Protein AF-R5CIM0-F1 (afdb_monomer_lite)

Secondary structure (DSSP, 8-state):
---HHHHHHHHHHHHHHHHHHHHHHHHHHHHHHHHHHHHHHHHHHHHHHHHHHHHHHHHHHHHTSTT-----HHHHHHHHHHHHHHHHHHHHHH-

Radius of gyration: 28.19 Å; chains: 1; bounding box: 69×16×76 Å

pLDDT: mean 90.29, std 8.87, range [58.56, 97.94]

Foldseek 3Di:
DPPPVVVVVVVVVVVVVVVVVVVVVVVVVVVVLLVVLLVLLVVLLVQLVVLVVVLVVLVVVCVPDPDPDDSPVVSNVVSVCSNVVSNVSSVVSND

Sequence (95 aa):
MLPLHKVTIYKDKSLMGNFSSRQNKVDNARERDNQRRDRLAGYFYDLSKLSFAGLVIGVITQLFTDGGGEANLSVIITGLVLTVLSAMLANKILE

Structure (mmCIF, N/CA/C/O backbone):
data_AF-R5CIM0-F1
#
_entry.id   AF-R5CIM0-F1
#
loop_
_atom_site.group_PDB
_atom_site.id
_atom_site.type_symbol
_atom_site.label_atom_id
_atom_site.label_alt_id
_atom_site.label_comp_id
_atom_site.label_asym_id
_atom_site.label_entity_id
_atom_site.label_seq_id
_atom_site.pdbx_PDB_ins_code
_atom_site.Cartn_x
_atom_site.Cartn_y
_atom_site.Cartn_z
_atom_site.occupancy
_atom_site.B_iso_or_equiv
_atom_site.auth_seq_id
_atom_site.auth_comp_id
_atom_site.auth_asym_id
_atom_site.auth_atom_id
_atom_site.pdbx_PDB_model_num
ATOM 1 N N . MET A 1 1 ? -37.794 5.544 53.693 1.00 73.12 1 MET A N 1
ATOM 2 C CA . MET A 1 1 ? -37.830 4.506 52.637 1.00 73.12 1 MET A CA 1
ATOM 3 C C . MET A 1 1 ? -37.957 5.193 51.284 1.00 73.12 1 MET A C 1
ATOM 5 O O . MET A 1 1 ? -38.887 5.972 51.120 1.00 73.12 1 MET A O 1
ATOM 9 N N . LEU A 1 2 ? -37.022 4.984 50.346 1.00 71.12 2 LEU A N 1
ATOM 10 C CA . LEU A 1 2 ? -37.208 5.467 48.969 1.00 71.12 2 LEU A CA 1
ATOM 11 C C . LEU A 1 2 ? -38.311 4.643 48.275 1.00 71.12 2 LEU A C 1
ATOM 13 O O . LEU A 1 2 ? -38.354 3.429 48.469 1.00 71.12 2 LEU A O 1
ATOM 17 N N . PRO A 1 3 ? -39.178 5.263 47.455 1.00 83.94 3 PRO A N 1
ATOM 18 C CA . PRO A 1 3 ? -40.218 4.543 46.726 1.00 83.94 3 PRO A CA 1
ATOM 19 C C . PRO A 1 3 ? -39.597 3.569 45.712 1.00 83.94 3 PRO A C 1
ATOM 21 O O . PRO A 1 3 ? -38.698 3.952 44.959 1.00 83.94 3 PRO A O 1
ATOM 24 N N . LEU A 1 4 ? -40.099 2.328 45.670 1.00 80.81 4 LEU A N 1
ATOM 25 C CA . LEU A 1 4 ? -39.581 1.216 44.847 1.00 80.81 4 LEU A CA 1
ATOM 26 C C . LEU A 1 4 ? -39.368 1.594 43.371 1.00 80.81 4 LEU A C 1
ATOM 28 O O . LEU A 1 4 ? -38.344 1.255 42.787 1.00 80.81 4 LEU A O 1
ATOM 32 N N . HIS A 1 5 ? -40.277 2.386 42.799 1.00 83.88 5 HIS A N 1
ATOM 33 C CA . HIS A 1 5 ? -40.176 2.898 41.430 1.00 83.88 5 HIS A CA 1
ATOM 34 C C . HIS A 1 5 ? -38.879 3.684 41.161 1.00 83.88 5 HIS A C 1
ATOM 36 O O . HIS A 1 5 ? -38.255 3.517 40.114 1.00 83.88 5 HIS A O 1
ATOM 42 N N . LYS A 1 6 ? -38.419 4.511 42.113 1.00 85.69 6 LYS A N 1
ATOM 43 C CA . LYS A 1 6 ? -37.164 5.259 41.945 1.00 85.69 6 LYS A CA 1
ATOM 44 C C . LYS A 1 6 ? -35.963 4.317 41.909 1.00 85.69 6 LYS A C 1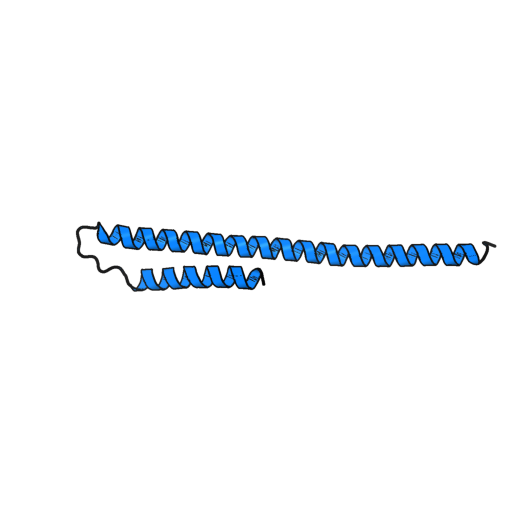
ATOM 46 O O . LYS A 1 6 ? -35.074 4.518 41.090 1.00 85.69 6 LYS A O 1
ATOM 51 N N . VAL A 1 7 ? -35.947 3.284 42.754 1.00 86.56 7 VAL A N 1
ATOM 52 C CA . VAL A 1 7 ? -34.846 2.305 42.819 1.00 86.56 7 VAL A CA 1
ATOM 53 C C . VAL A 1 7 ? -34.690 1.571 41.487 1.00 86.56 7 VAL A C 1
ATOM 55 O O . VAL A 1 7 ? -33.569 1.439 40.994 1.00 86.56 7 VAL A O 1
ATOM 58 N N . THR A 1 8 ? -35.801 1.170 40.865 1.00 90.06 8 THR A N 1
ATOM 59 C CA . THR A 1 8 ? -35.795 0.535 39.541 1.00 90.06 8 THR A CA 1
ATOM 60 C C . THR A 1 8 ? -35.211 1.460 38.475 1.00 90.06 8 THR A C 1
ATOM 62 O O . THR A 1 8 ? -34.320 1.047 37.739 1.00 90.06 8 THR A O 1
ATOM 65 N N . ILE A 1 9 ? -35.621 2.733 38.450 1.00 88.75 9 ILE A N 1
ATOM 66 C CA . ILE A 1 9 ? -35.106 3.717 37.484 1.00 88.75 9 ILE A CA 1
ATOM 67 C C . ILE A 1 9 ? -33.604 3.974 37.666 1.00 88.75 9 ILE A C 1
ATOM 69 O O . ILE A 1 9 ? -32.875 4.075 36.681 1.00 88.75 9 ILE A O 1
ATOM 73 N N . TYR A 1 10 ? -33.110 4.086 38.902 1.00 90.44 10 TYR A N 1
ATOM 74 C CA . TYR A 1 10 ? -31.673 4.283 39.135 1.00 90.44 10 TYR A CA 1
ATOM 75 C C . TYR A 1 10 ? -30.846 3.079 38.684 1.00 90.44 10 TYR A C 1
ATOM 77 O O . TYR A 1 10 ? -29.760 3.253 38.128 1.00 90.44 10 TYR A O 1
ATOM 85 N N . LYS A 1 11 ? -31.361 1.866 38.902 1.00 90.12 11 LYS A N 1
ATOM 86 C CA . LYS A 1 11 ? -30.699 0.631 38.482 1.00 90.12 11 LYS A CA 1
ATOM 87 C C . LYS A 1 11 ? -30.674 0.491 36.960 1.00 90.12 11 LYS A C 1
ATOM 89 O O . LYS A 1 11 ? -29.644 0.122 36.410 1.00 90.12 11 LYS A O 1
ATOM 94 N N . ASP A 1 12 ? -31.768 0.837 36.292 1.00 90.69 12 ASP A N 1
ATOM 95 C CA . ASP A 1 12 ? -31.861 0.830 34.831 1.00 90.69 12 ASP A CA 1
ATOM 96 C C . ASP A 1 12 ? -30.881 1.830 34.193 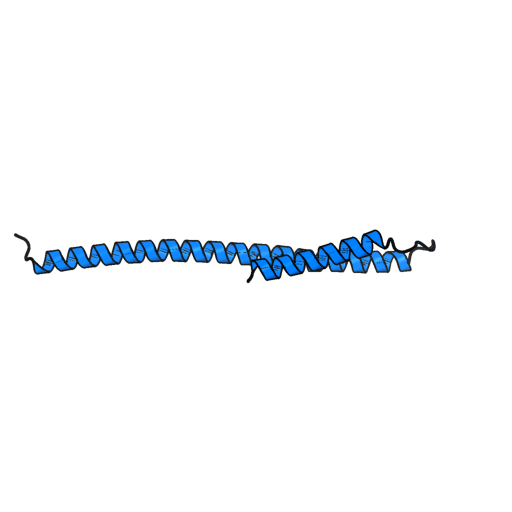1.00 90.69 12 ASP A C 1
ATOM 98 O O . ASP A 1 12 ? -30.045 1.454 33.371 1.00 90.69 12 ASP A O 1
ATOM 102 N N . LYS A 1 13 ? -30.847 3.077 34.688 1.00 91.44 13 LYS A N 1
ATOM 103 C CA . LYS A 1 13 ? -29.882 4.089 34.224 1.00 91.44 13 LYS A CA 1
ATOM 104 C C . LYS A 1 13 ? -28.424 3.670 34.430 1.00 91.44 13 LYS A C 1
ATOM 106 O O . LYS A 1 13 ? -27.590 3.939 33.565 1.00 91.44 13 LYS A O 1
ATOM 111 N N . SER A 1 14 ? -28.090 3.027 35.554 1.00 91.06 14 SER A N 1
ATOM 112 C CA . SER A 1 14 ? -26.714 2.571 35.802 1.00 91.06 14 SER A CA 1
ATOM 113 C C . SER A 1 14 ? -26.320 1.396 34.901 1.00 91.06 14 SER A C 1
ATOM 115 O O . SER A 1 14 ? -25.190 1.348 34.412 1.00 91.06 14 SER A O 1
ATOM 117 N N . LEU A 1 15 ? -27.256 0.486 34.614 1.00 93.69 15 LEU A N 1
ATOM 118 C CA . LEU A 1 15 ? -27.072 -0.606 33.657 1.00 93.69 15 LEU A CA 1
ATOM 119 C C . LEU A 1 15 ? -26.857 -0.074 32.236 1.00 93.69 15 LEU A C 1
ATOM 121 O O . LEU A 1 15 ? -25.880 -0.462 31.593 1.00 93.69 15 LEU A O 1
ATOM 125 N N . MET A 1 16 ? -27.697 0.861 31.780 1.00 91.62 16 MET A N 1
ATOM 126 C CA . MET A 1 16 ? -27.553 1.509 30.471 1.00 91.62 16 MET A CA 1
ATOM 127 C C . MET A 1 16 ? -26.220 2.257 30.349 1.00 91.62 16 MET A C 1
ATOM 129 O O . MET A 1 16 ? -25.550 2.137 29.326 1.00 91.62 16 MET A O 1
ATOM 133 N N . GLY A 1 17 ? -25.792 2.975 31.395 1.00 91.38 17 GLY A N 1
ATOM 134 C CA . GLY A 1 17 ? -24.502 3.674 31.419 1.00 91.38 17 GLY A CA 1
ATOM 135 C C . GLY A 1 17 ? -23.294 2.733 31.354 1.00 91.38 17 GLY A C 1
ATOM 136 O O . GLY A 1 17 ? -22.314 3.010 30.661 1.00 91.38 17 GLY A O 1
ATOM 137 N N . ASN A 1 18 ? -23.366 1.583 32.027 1.00 92.69 18 ASN A N 1
ATOM 138 C CA . ASN A 1 18 ? -22.321 0.561 31.965 1.00 92.69 18 ASN A CA 1
ATOM 139 C C . ASN A 1 18 ? -22.285 -0.148 30.604 1.00 92.69 18 ASN A C 1
ATOM 141 O O . ASN A 1 18 ? -21.199 -0.435 30.098 1.00 92.69 18 ASN A O 1
ATOM 145 N N . PHE A 1 19 ? -23.447 -0.417 30.003 1.00 92.50 19 PHE A N 1
ATOM 146 C CA . PHE A 1 19 ? -23.553 -1.014 28.672 1.00 92.50 19 PHE A CA 1
ATOM 147 C C . PHE A 1 19 ? -23.016 -0.073 27.586 1.00 92.50 19 PHE A C 1
ATOM 149 O O . PHE A 1 19 ? -22.143 -0.471 26.817 1.00 92.50 19 PHE A O 1
ATOM 156 N N . SER A 1 20 ? -23.441 1.195 27.582 1.00 91.69 20 SER A N 1
ATOM 157 C CA . SER A 1 20 ? -22.964 2.197 26.621 1.00 91.69 20 SER A CA 1
ATOM 158 C C . SER A 1 20 ? -21.460 2.444 26.746 1.00 91.69 20 SER A C 1
ATOM 160 O O . SER A 1 20 ? -20.759 2.519 25.741 1.00 91.69 20 SER A O 1
ATOM 162 N N . SER A 1 21 ? -20.930 2.477 27.971 1.00 91.19 21 SER A N 1
ATOM 163 C CA . SER A 1 21 ? -19.490 2.618 28.214 1.00 91.19 21 SER A CA 1
ATOM 164 C C . SER A 1 21 ? -18.684 1.426 27.694 1.00 91.19 21 SER A C 1
ATOM 166 O O . SER A 1 21 ? -17.558 1.601 27.233 1.00 91.19 21 SER A O 1
ATOM 168 N N . ARG A 1 22 ? -19.228 0.204 27.776 1.00 91.31 22 ARG A N 1
ATOM 169 C CA . ARG A 1 22 ? -18.585 -0.996 27.217 1.00 91.31 22 ARG A CA 1
ATOM 170 C C . ARG A 1 22 ? -18.621 -0.979 25.694 1.00 91.31 22 ARG A C 1
ATOM 172 O O . ARG A 1 22 ? -17.580 -1.210 25.089 1.00 91.31 22 ARG A O 1
ATOM 179 N N . GLN A 1 23 ? -19.768 -0.644 25.105 1.00 91.00 23 GLN A N 1
ATOM 180 C CA . GLN A 1 23 ? -19.925 -0.530 23.657 1.00 91.00 23 GLN A CA 1
ATOM 181 C C . GLN A 1 23 ? -18.948 0.504 23.083 1.00 91.00 23 GLN A C 1
ATOM 183 O O . GLN A 1 23 ? -18.141 0.178 22.223 1.00 91.00 23 GLN A O 1
ATOM 188 N N . ASN A 1 24 ? -18.898 1.694 23.683 1.00 91.12 24 ASN A N 1
ATOM 189 C CA . ASN A 1 24 ? -18.007 2.770 23.254 1.00 91.12 24 ASN A CA 1
ATOM 190 C C . ASN A 1 24 ? -16.518 2.374 23.341 1.00 91.12 24 ASN A C 1
ATOM 192 O O . ASN A 1 24 ? -15.725 2.709 22.468 1.00 91.12 24 ASN A O 1
ATOM 196 N N . LYS A 1 25 ? -16.109 1.599 24.357 1.00 91.44 25 LYS A N 1
ATOM 197 C CA . LYS A 1 25 ? -14.727 1.089 24.442 1.00 91.44 25 LYS A CA 1
ATOM 198 C C . LYS A 1 25 ? -14.387 0.108 23.318 1.00 91.44 25 LYS A C 1
ATOM 200 O O . LYS A 1 25 ? -13.271 0.158 22.807 1.00 91.44 25 LYS A O 1
ATOM 205 N N . VAL A 1 26 ? -15.318 -0.777 22.959 1.00 92.25 26 VAL A N 1
ATOM 206 C CA . VAL A 1 26 ? -15.137 -1.742 21.862 1.00 92.25 26 VAL A CA 1
ATOM 207 C C . VAL A 1 26 ? -15.108 -1.019 20.518 1.00 92.25 26 VAL A C 1
ATOM 209 O O . VAL A 1 26 ? -14.209 -1.268 19.717 1.00 92.25 26 VAL A O 1
ATOM 212 N N . ASP A 1 27 ? -16.020 -0.073 20.307 1.00 93.38 27 ASP A N 1
ATOM 213 C CA . ASP A 1 27 ? -16.102 0.708 19.0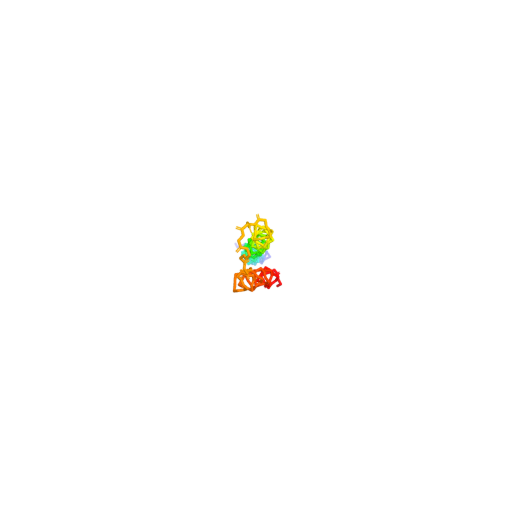72 1.00 93.38 27 ASP A CA 1
ATOM 214 C C . ASP A 1 27 ? -14.836 1.552 18.868 1.00 93.38 27 ASP A C 1
ATOM 216 O O . ASP A 1 27 ? -14.213 1.491 17.812 1.00 93.38 27 ASP A O 1
ATOM 220 N N . ASN A 1 28 ? -14.362 2.237 19.912 1.00 92.94 28 ASN A N 1
ATOM 221 C CA . ASN A 1 28 ? -13.136 3.038 19.854 1.00 92.94 28 ASN A CA 1
ATOM 222 C C . ASN A 1 28 ? -11.884 2.164 19.628 1.00 92.94 28 ASN A C 1
ATOM 224 O O . ASN A 1 28 ? -10.955 2.559 18.925 1.00 92.94 28 ASN A O 1
ATOM 228 N N . ALA A 1 29 ? -11.846 0.945 20.180 1.00 92.56 29 ALA A N 1
ATOM 229 C CA . ALA A 1 29 ? -10.775 -0.008 19.884 1.00 92.56 29 ALA A CA 1
ATOM 230 C C . ALA A 1 29 ? -10.803 -0.462 18.414 1.00 92.56 29 ALA A C 1
ATOM 232 O O . ALA A 1 29 ? -9.751 -0.511 17.776 1.00 92.56 29 ALA A O 1
ATOM 233 N N . ARG A 1 30 ? -11.994 -0.728 17.867 1.00 94.00 30 ARG A N 1
ATOM 234 C CA . ARG A 1 30 ? -12.192 -1.102 16.461 1.00 94.00 30 ARG A CA 1
ATOM 235 C C . ARG A 1 30 ? -11.812 0.030 15.507 1.00 94.00 30 ARG A C 1
ATOM 237 O O . ARG A 1 30 ? -11.120 -0.215 14.527 1.00 94.00 30 ARG A O 1
ATOM 244 N N . GLU A 1 31 ? -12.191 1.268 15.808 1.00 94.50 31 GLU A N 1
ATOM 245 C CA . GLU A 1 31 ? -11.798 2.441 15.018 1.00 94.50 31 GLU A CA 1
ATOM 246 C C . GLU A 1 31 ? -10.281 2.634 14.989 1.00 94.50 31 GLU A C 1
ATOM 248 O O . GLU A 1 31 ? -9.711 2.928 13.940 1.00 94.50 31 GLU A O 1
ATOM 253 N N . ARG A 1 32 ? -9.605 2.448 16.130 1.00 94.62 32 ARG A N 1
ATOM 254 C CA . ARG A 1 32 ? -8.139 2.520 16.191 1.00 94.62 32 ARG A CA 1
ATOM 255 C C . ARG A 1 32 ? -7.478 1.423 15.371 1.00 94.62 32 ARG A C 1
ATOM 257 O O . ARG A 1 32 ? -6.444 1.686 14.763 1.00 94.62 32 ARG A O 1
ATOM 264 N N . ASP A 1 33 ? -8.032 0.215 15.383 1.00 95.31 33 ASP A N 1
ATOM 265 C CA . ASP A 1 33 ? -7.510 -0.890 14.584 1.00 95.31 33 ASP A CA 1
ATOM 266 C C . ASP A 1 33 ? -7.685 -0.618 13.087 1.00 95.31 33 ASP A C 1
ATOM 268 O O . ASP A 1 33 ? -6.707 -0.649 12.345 1.00 95.31 33 ASP A O 1
ATOM 272 N N . ASN A 1 34 ? -8.877 -0.188 12.667 1.00 94.44 34 ASN A N 1
ATOM 273 C CA . ASN A 1 34 ? -9.141 0.227 11.288 1.00 94.44 34 ASN A CA 1
ATOM 274 C C . ASN A 1 34 ? -8.176 1.335 10.835 1.00 94.44 34 ASN A C 1
ATOM 276 O O . ASN A 1 34 ? -7.519 1.199 9.810 1.00 94.44 34 ASN A O 1
ATOM 280 N N . GLN A 1 35 ? -7.982 2.380 11.649 1.00 96.44 35 GLN A N 1
ATOM 281 C CA . GLN A 1 35 ? -7.025 3.447 11.334 1.00 96.44 35 GLN A CA 1
ATOM 282 C C . GLN A 1 35 ? -5.584 2.940 11.191 1.00 96.44 35 GLN A C 1
ATOM 284 O O . GLN A 1 35 ? -4.806 3.492 10.412 1.00 96.44 35 GLN A O 1
ATOM 289 N N . ARG A 1 36 ? -5.183 1.923 11.962 1.00 95.69 36 ARG A N 1
ATOM 290 C CA . ARG A 1 36 ? -3.854 1.311 11.820 1.00 95.69 36 ARG A CA 1
ATOM 291 C C . ARG A 1 36 ? -3.757 0.538 10.514 1.00 95.69 36 ARG A C 1
ATOM 293 O O . ARG A 1 36 ? -2.767 0.705 9.810 1.00 95.69 36 ARG A O 1
ATOM 300 N N . ARG A 1 37 ? -4.773 -0.261 10.188 1.00 96.31 37 ARG A N 1
ATOM 301 C CA . ARG A 1 37 ? -4.844 -1.024 8.938 1.00 96.31 37 ARG A CA 1
ATOM 302 C C . ARG A 1 37 ? -4.771 -0.098 7.727 1.00 96.31 37 ARG A C 1
ATOM 304 O O . ARG A 1 37 ? -3.907 -0.306 6.883 1.00 96.31 37 ARG A O 1
ATOM 311 N N . ASP A 1 38 ? -5.535 0.991 7.718 1.00 96.62 38 ASP A N 1
ATOM 312 C CA . ASP A 1 38 ? -5.502 1.993 6.646 1.00 96.62 38 ASP A CA 1
ATOM 313 C C . ASP A 1 38 ? -4.108 2.610 6.471 1.00 96.62 38 ASP A C 1
ATOM 315 O O . ASP A 1 38 ? -3.597 2.724 5.357 1.00 96.62 38 ASP A O 1
ATOM 319 N N . ARG A 1 39 ? -3.445 2.970 7.580 1.00 96.81 39 ARG A N 1
ATOM 320 C CA . ARG A 1 39 ? -2.081 3.524 7.542 1.00 96.81 39 ARG A CA 1
ATOM 321 C C . ARG A 1 39 ? -1.059 2.515 7.022 1.00 96.81 39 ARG A C 1
ATOM 323 O O . ARG A 1 39 ? -0.190 2.890 6.238 1.00 96.81 39 ARG A O 1
ATOM 330 N N . LEU A 1 40 ? -1.144 1.253 7.448 1.00 97.12 40 LEU A N 1
ATOM 331 C CA . LEU A 1 40 ? -0.249 0.201 6.960 1.00 97.12 40 LEU A CA 1
ATOM 332 C C . LEU A 1 40 ? -0.496 -0.106 5.479 1.00 97.12 40 LEU A C 1
ATOM 334 O O . LEU A 1 40 ? 0.464 -0.226 4.721 1.00 97.12 40 LEU A O 1
ATOM 338 N N . ALA A 1 41 ? -1.757 -0.206 5.057 1.00 97.25 41 ALA A N 1
ATOM 339 C CA . ALA A 1 41 ? -2.112 -0.422 3.659 1.00 97.25 41 ALA A CA 1
ATOM 340 C C . ALA A 1 41 ? -1.581 0.717 2.777 1.00 97.25 41 ALA A C 1
ATOM 342 O O . ALA A 1 41 ? -0.940 0.460 1.758 1.00 97.25 41 ALA A O 1
ATOM 343 N N . GLY A 1 42 ? -1.750 1.968 3.221 1.00 97.62 42 GLY A N 1
ATOM 344 C CA . GLY A 1 42 ? -1.172 3.140 2.564 1.00 97.62 42 GLY A CA 1
ATOM 345 C C . GLY A 1 42 ? 0.350 3.053 2.427 1.00 97.62 42 GLY A C 1
ATOM 346 O O . GLY A 1 42 ? 0.874 3.251 1.334 1.00 97.62 42 GLY A O 1
ATOM 347 N N . TYR A 1 43 ? 1.059 2.662 3.491 1.00 97.81 43 TYR A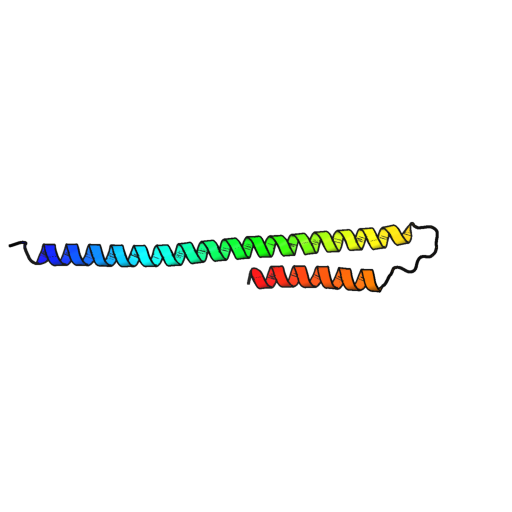 N 1
ATOM 348 C CA . TYR A 1 43 ? 2.516 2.491 3.457 1.00 97.81 43 TYR A CA 1
ATOM 349 C C . TYR A 1 43 ? 2.973 1.457 2.414 1.00 97.81 43 TYR A C 1
ATOM 351 O O . TYR A 1 43 ? 3.882 1.729 1.631 1.00 97.81 43 TYR A O 1
ATOM 359 N N . PHE A 1 44 ? 2.336 0.283 2.362 1.00 97.31 44 PHE A N 1
ATOM 360 C CA . PHE A 1 44 ? 2.677 -0.749 1.376 1.00 97.31 44 PHE A CA 1
ATOM 361 C C . PHE A 1 44 ? 2.326 -0.339 -0.060 1.00 97.31 44 PHE A C 1
ATOM 363 O O . PHE A 1 44 ? 3.067 -0.661 -0.989 1.00 97.31 44 PHE A O 1
ATOM 370 N N . TYR A 1 45 ? 1.239 0.407 -0.248 1.00 97.56 45 TYR A N 1
ATOM 371 C CA . TYR A 1 45 ? 0.879 0.965 -1.549 1.00 97.56 45 TYR A CA 1
ATOM 372 C C . TYR A 1 45 ? 1.876 2.040 -2.016 1.00 97.56 45 TYR A C 1
ATOM 374 O O . TYR A 1 45 ? 2.263 2.093 -3.186 1.00 97.56 45 TYR A O 1
ATOM 382 N N . ASP A 1 46 ? 2.350 2.888 -1.105 1.00 97.94 46 ASP A N 1
ATOM 383 C CA . ASP A 1 46 ? 3.414 3.848 -1.401 1.00 97.94 46 ASP A CA 1
ATOM 384 C C . ASP A 1 46 ? 4.729 3.137 -1.739 1.00 97.94 46 ASP A C 1
ATOM 386 O O . ASP A 1 46 ? 5.396 3.502 -2.711 1.00 97.94 46 ASP A O 1
ATOM 390 N N . LEU A 1 47 ? 5.052 2.055 -1.025 1.00 97.38 47 LEU A N 1
ATOM 391 C CA . LEU A 1 47 ? 6.206 1.210 -1.319 1.00 97.38 47 LEU A CA 1
ATOM 392 C C . LEU A 1 47 ? 6.103 0.532 -2.696 1.00 97.38 47 LEU A C 1
ATOM 394 O O . LEU A 1 47 ? 7.101 0.475 -3.419 1.00 97.38 47 LEU A O 1
ATOM 398 N N . SER A 1 48 ? 4.920 0.052 -3.107 1.00 97.38 48 SER A N 1
ATOM 399 C CA . SER A 1 48 ? 4.741 -0.534 -4.443 1.00 97.38 48 SER A CA 1
ATOM 400 C C . SER A 1 48 ? 4.957 0.507 -5.542 1.00 97.38 48 SER A C 1
ATOM 402 O O . SER A 1 48 ? 5.654 0.239 -6.515 1.00 97.38 48 SER A O 1
ATOM 404 N N . LYS A 1 49 ? 4.430 1.728 -5.375 1.00 97.44 49 LYS A N 1
ATOM 405 C CA . LYS A 1 49 ? 4.665 2.828 -6.329 1.00 97.44 49 LYS A CA 1
ATOM 406 C C . LYS A 1 49 ? 6.146 3.203 -6.404 1.00 97.44 49 LYS A C 1
ATOM 408 O O . LYS A 1 49 ? 6.675 3.378 -7.500 1.00 97.44 49 LYS A O 1
ATOM 413 N N . LEU A 1 50 ? 6.817 3.301 -5.255 1.00 97.81 50 LEU A N 1
ATOM 414 C CA . LEU A 1 50 ? 8.233 3.660 -5.180 1.00 97.81 50 LEU A CA 1
ATOM 415 C C . LEU A 1 50 ? 9.132 2.590 -5.813 1.00 97.81 50 LEU A C 1
ATOM 417 O O . LEU A 1 50 ? 10.006 2.920 -6.613 1.00 97.81 50 LEU A O 1
ATOM 421 N N . SER A 1 51 ? 8.909 1.316 -5.484 1.00 97.00 51 SER A N 1
ATOM 422 C CA . SER A 1 51 ? 9.671 0.199 -6.060 1.00 97.00 51 SER A CA 1
ATOM 423 C C . SER A 1 51 ? 9.459 0.082 -7.570 1.00 97.00 51 SER A C 1
ATOM 425 O O . SER A 1 51 ? 10.437 -0.080 -8.300 1.00 97.00 51 SER A O 1
ATOM 427 N N . PHE A 1 52 ? 8.230 0.273 -8.056 1.00 96.31 52 PHE A N 1
ATOM 428 C CA . PHE A 1 52 ? 7.943 0.323 -9.488 1.00 96.31 52 PHE A CA 1
ATOM 429 C C . PHE A 1 52 ? 8.674 1.475 -10.189 1.00 96.31 52 PHE A C 1
ATOM 431 O O . PHE A 1 52 ? 9.321 1.260 -11.211 1.00 96.31 52 PHE A O 1
ATOM 438 N N . ALA A 1 53 ? 8.625 2.687 -9.627 1.00 97.44 53 ALA A N 1
ATOM 439 C CA . ALA A 1 53 ? 9.329 3.840 -10.183 1.00 97.44 53 ALA A CA 1
ATOM 440 C C . ALA A 1 53 ? 10.848 3.608 -10.237 1.00 97.44 53 ALA A C 1
ATOM 442 O O . ALA A 1 53 ? 11.477 3.863 -11.264 1.00 97.44 53 ALA A O 1
ATOM 443 N N . GLY A 1 54 ? 11.428 3.065 -9.161 1.00 95.31 54 GLY A N 1
ATOM 444 C CA . GLY A 1 54 ? 12.840 2.690 -9.113 1.00 95.31 54 GLY A CA 1
ATOM 445 C C . GLY A 1 54 ? 13.207 1.637 -10.161 1.00 95.31 54 GLY A C 1
ATOM 446 O O . GLY A 1 54 ? 14.238 1.766 -10.817 1.00 95.31 54 GLY A O 1
ATOM 447 N N . LEU A 1 55 ? 12.342 0.641 -10.380 1.00 94.75 55 LEU A N 1
ATOM 448 C CA . LEU A 1 55 ? 12.533 -0.371 -11.418 1.00 94.75 55 LEU A CA 1
ATOM 449 C C . LEU A 1 55 ? 12.524 0.253 -12.816 1.00 94.75 55 LEU A C 1
ATOM 451 O O . LEU A 1 55 ? 13.438 -0.006 -13.595 1.00 94.75 55 LEU A O 1
ATOM 455 N N . VAL A 1 56 ? 11.535 1.095 -13.127 1.00 93.00 56 VAL A N 1
ATOM 456 C CA . VAL A 1 56 ? 11.433 1.772 -14.430 1.00 93.00 56 VAL A CA 1
ATOM 457 C C . VAL A 1 56 ? 12.677 2.621 -14.698 1.00 93.00 56 VAL A C 1
ATOM 459 O O . VAL A 1 56 ? 13.280 2.501 -15.762 1.00 93.00 56 VAL A O 1
ATOM 462 N N . ILE A 1 57 ? 13.114 3.423 -13.722 1.00 92.75 57 ILE A N 1
ATOM 463 C CA . ILE A 1 57 ? 14.336 4.234 -13.840 1.00 92.75 57 ILE A CA 1
ATOM 464 C C . ILE A 1 57 ? 15.573 3.346 -14.011 1.00 92.75 57 ILE A C 1
ATOM 466 O O . ILE A 1 57 ? 16.436 3.657 -14.833 1.00 92.75 57 ILE A O 1
ATOM 470 N N . GLY A 1 58 ? 15.661 2.237 -13.273 1.00 89.25 58 GLY A N 1
ATOM 471 C CA . GLY A 1 58 ? 16.767 1.286 -13.371 1.00 89.25 58 GLY A CA 1
ATOM 472 C C . GLY A 1 58 ? 16.889 0.674 -14.768 1.00 89.25 58 GLY A C 1
ATOM 473 O O . GLY A 1 58 ? 17.983 0.647 -15.328 1.00 89.25 58 GLY A O 1
ATOM 474 N N . VAL A 1 59 ? 15.762 0.265 -15.358 1.00 88.19 59 VAL A N 1
ATOM 475 C CA . VAL A 1 59 ? 15.707 -0.268 -16.728 1.00 88.19 59 VAL A CA 1
ATOM 476 C C . VAL A 1 59 ? 16.082 0.806 -17.749 1.00 88.19 59 VAL A C 1
ATOM 478 O O . VAL A 1 59 ? 16.910 0.557 -18.619 1.00 88.19 59 VAL A O 1
ATOM 481 N N . ILE A 1 60 ? 15.528 2.018 -17.633 1.00 88.56 60 ILE A N 1
ATOM 482 C CA . ILE A 1 60 ? 15.829 3.123 -18.556 1.00 88.56 60 ILE A CA 1
ATOM 483 C C . ILE A 1 60 ? 17.317 3.490 -18.506 1.00 88.56 60 ILE A C 1
ATOM 485 O O . ILE A 1 60 ? 17.946 3.642 -19.548 1.00 88.56 60 ILE A O 1
ATOM 489 N N . THR A 1 61 ? 17.901 3.587 -17.310 1.00 87.00 61 THR A N 1
ATOM 490 C CA . THR A 1 61 ? 19.326 3.911 -17.127 1.00 87.00 61 THR A CA 1
ATOM 491 C C . THR A 1 61 ? 20.236 2.916 -17.853 1.00 87.00 61 THR A C 1
ATOM 493 O O . THR A 1 61 ? 21.225 3.324 -18.458 1.00 87.00 61 THR A O 1
ATOM 496 N N . GLN A 1 62 ? 19.893 1.624 -17.84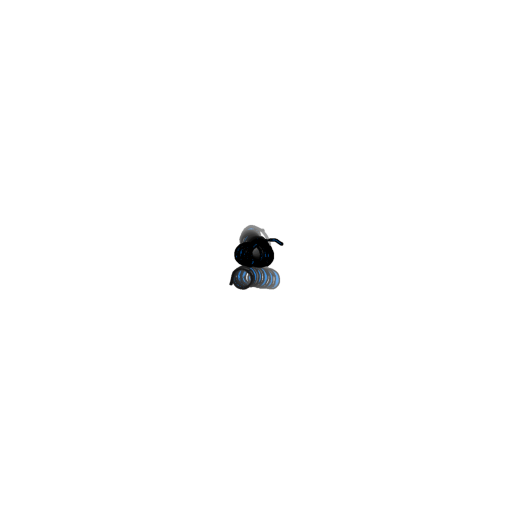4 1.00 84.38 62 GLN A N 1
ATOM 497 C CA . GLN A 1 62 ? 20.657 0.589 -18.552 1.00 84.38 62 GLN A CA 1
ATOM 498 C C . GLN A 1 62 ? 20.614 0.755 -20.079 1.00 84.38 62 GLN A C 1
ATOM 500 O O . GLN A 1 62 ? 21.600 0.442 -20.738 1.00 84.38 62 GLN A O 1
ATOM 505 N N . LEU A 1 63 ? 19.526 1.294 -20.644 1.00 82.06 63 LEU A N 1
ATOM 506 C CA . LEU A 1 63 ? 19.408 1.549 -22.089 1.00 82.06 63 LEU A CA 1
ATOM 507 C C . LEU A 1 63 ? 20.310 2.690 -22.581 1.00 82.06 63 LEU A C 1
ATOM 509 O O . LEU A 1 63 ? 20.634 2.738 -23.764 1.00 82.06 63 LEU A O 1
ATOM 513 N N . PHE A 1 64 ? 20.697 3.606 -21.691 1.00 82.19 64 PHE A N 1
ATOM 514 C CA . PHE A 1 64 ? 21.520 4.777 -22.012 1.00 82.19 64 PHE A CA 1
ATOM 515 C C . PHE A 1 64 ? 22.986 4.634 -21.581 1.00 82.19 64 PHE A C 1
ATOM 517 O O . PHE A 1 64 ? 23.754 5.584 -21.720 1.00 82.19 64 PHE A O 1
ATOM 524 N N . THR A 1 65 ? 23.386 3.484 -21.029 1.00 80.81 65 THR A N 1
ATOM 525 C CA . THR A 1 65 ? 24.775 3.245 -20.629 1.00 80.81 65 THR A CA 1
ATOM 526 C C . THR A 1 65 ? 25.558 2.633 -21.795 1.00 80.81 65 THR A C 1
ATOM 528 O O . THR A 1 65 ? 25.215 1.561 -22.301 1.00 80.81 65 THR A O 1
ATOM 531 N N . ASP A 1 66 ? 26.612 3.321 -22.240 1.00 63.38 66 ASP A N 1
ATOM 532 C CA . ASP A 1 66 ? 27.510 2.844 -23.296 1.00 63.38 66 ASP A CA 1
ATOM 533 C C . ASP A 1 66 ? 28.347 1.673 -22.763 1.00 63.38 66 ASP A C 1
ATOM 535 O O . ASP A 1 66 ? 29.394 1.847 -22.142 1.00 63.38 66 ASP A O 1
ATOM 539 N N . GLY A 1 67 ? 27.846 0.452 -22.949 1.00 60.03 67 GLY A N 1
ATOM 540 C CA . GLY A 1 67 ? 28.531 -0.750 -22.472 1.00 60.03 67 GLY A CA 1
ATOM 541 C C . GLY A 1 67 ? 27.809 -2.074 -22.686 1.00 60.03 67 GLY A C 1
ATOM 542 O O . GLY A 1 67 ? 28.276 -3.080 -22.163 1.00 60.03 67 GLY A O 1
ATOM 543 N N . GLY A 1 68 ? 26.683 -2.102 -23.417 1.00 58.56 68 GLY A N 1
ATOM 544 C CA . GLY A 1 68 ? 25.958 -3.348 -23.705 1.00 58.56 68 GLY A CA 1
ATOM 545 C C . GLY A 1 68 ? 25.632 -4.148 -22.442 1.00 58.56 68 GLY A C 1
ATOM 546 O O . GLY A 1 68 ? 25.707 -5.373 -22.449 1.00 58.56 68 GLY A O 1
ATOM 547 N N . GLY A 1 69 ? 25.358 -3.453 -21.335 1.00 59.16 69 GLY A N 1
ATOM 548 C CA . GLY A 1 69 ? 25.089 -4.092 -20.060 1.00 59.16 69 GLY A CA 1
ATOM 549 C C . GLY A 1 69 ? 23.749 -4.792 -20.147 1.00 59.16 69 GLY A C 1
ATOM 550 O O . GLY A 1 69 ? 22.713 -4.128 -20.113 1.00 59.16 69 GLY A O 1
ATOM 551 N N . GLU A 1 70 ? 23.766 -6.117 -20.274 1.00 67.31 70 GLU A N 1
ATOM 552 C CA . GLU A 1 70 ? 22.572 -6.930 -20.093 1.00 67.31 70 GLU A CA 1
ATOM 553 C C . GLU A 1 70 ? 21.853 -6.443 -18.836 1.00 67.31 70 GLU A C 1
ATOM 555 O O . GLU A 1 70 ? 22.430 -6.385 -17.743 1.00 67.31 70 GLU A O 1
ATOM 560 N N . ALA A 1 71 ? 20.601 -6.022 -19.004 1.00 70.62 71 ALA A N 1
ATOM 561 C CA . ALA A 1 71 ? 19.789 -5.630 -17.876 1.00 70.62 71 ALA A CA 1
ATOM 562 C C . ALA A 1 71 ? 19.774 -6.804 -16.897 1.00 70.62 71 ALA A C 1
ATOM 564 O O . ALA A 1 71 ? 19.347 -7.898 -17.265 1.00 70.62 71 ALA A O 1
ATOM 565 N N . ASN A 1 72 ? 20.284 -6.601 -15.677 1.00 81.62 72 ASN A N 1
ATOM 566 C CA . ASN A 1 72 ? 20.353 -7.663 -14.678 1.00 81.62 72 ASN A CA 1
ATOM 567 C C . ASN A 1 72 ? 18.935 -8.195 -14.416 1.00 81.62 72 ASN A C 1
ATOM 569 O O . ASN A 1 72 ? 18.189 -7.628 -13.616 1.00 81.62 72 ASN A O 1
ATOM 573 N N . LEU A 1 73 ? 18.567 -9.295 -15.082 1.00 85.94 73 LEU A N 1
ATOM 574 C CA . LEU A 1 73 ? 17.226 -9.883 -15.023 1.00 85.94 73 LEU A CA 1
ATOM 575 C C . LEU A 1 73 ? 16.828 -10.201 -13.582 1.00 85.94 73 LEU A C 1
ATOM 577 O O . LEU A 1 73 ? 15.673 -10.025 -13.206 1.00 85.94 73 LEU A O 1
ATOM 581 N N . SER A 1 74 ? 17.804 -10.574 -12.749 1.00 87.62 74 SER A N 1
ATOM 582 C CA . SER A 1 74 ? 17.623 -10.761 -11.308 1.00 87.62 74 SER A CA 1
ATOM 583 C C . SER A 1 74 ? 17.080 -9.505 -10.607 1.00 87.62 74 SER A C 1
ATOM 585 O O . SER A 1 74 ? 16.150 -9.600 -9.806 1.00 87.62 74 SER A O 1
ATOM 587 N N . VAL A 1 75 ? 17.586 -8.313 -10.946 1.00 89.25 75 VAL A N 1
ATOM 588 C CA . VAL A 1 75 ? 17.130 -7.033 -10.371 1.00 89.25 75 VAL A CA 1
ATOM 589 C C . VAL A 1 75 ? 15.715 -6.699 -10.844 1.00 89.25 75 VAL A C 1
ATOM 591 O O . VAL A 1 75 ? 14.882 -6.304 -10.030 1.00 89.25 75 VAL A O 1
ATOM 594 N N . ILE A 1 76 ? 15.416 -6.917 -12.129 1.00 91.75 76 ILE A N 1
ATOM 595 C CA . ILE A 1 76 ? 14.075 -6.690 -12.690 1.00 91.75 76 ILE A CA 1
ATOM 596 C C . ILE A 1 76 ? 13.053 -7.613 -12.022 1.00 91.75 76 ILE A C 1
ATOM 598 O O . ILE A 1 76 ? 12.021 -7.146 -11.544 1.00 91.75 76 ILE A O 1
ATOM 602 N N . ILE A 1 77 ? 13.343 -8.915 -11.943 1.00 93.81 77 ILE A N 1
ATOM 603 C CA . ILE A 1 77 ? 12.448 -9.901 -11.326 1.00 93.81 77 ILE A CA 1
ATOM 604 C C . ILE A 1 77 ? 12.254 -9.583 -9.845 1.00 93.81 77 ILE A C 1
ATOM 606 O O . ILE A 1 77 ? 11.119 -9.539 -9.377 1.00 93.81 77 ILE A O 1
ATOM 610 N N . THR A 1 78 ? 13.332 -9.304 -9.109 1.00 93.25 78 THR A N 1
ATOM 611 C CA . THR A 1 78 ? 13.242 -8.978 -7.679 1.00 93.25 78 THR A CA 1
ATOM 612 C C . THR A 1 78 ? 12.414 -7.714 -7.449 1.00 93.25 78 THR A C 1
ATOM 614 O O . THR A 1 78 ? 11.561 -7.692 -6.563 1.00 93.25 78 THR A O 1
ATOM 617 N N . GLY A 1 79 ? 12.604 -6.675 -8.266 1.00 95.06 79 GLY A N 1
ATOM 618 C CA . GLY A 1 79 ? 11.828 -5.441 -8.166 1.00 95.06 79 GLY A CA 1
ATOM 619 C C . GLY A 1 79 ? 10.354 -5.621 -8.553 1.00 95.06 79 GLY A C 1
ATOM 620 O O . GLY A 1 79 ? 9.485 -5.079 -7.871 1.00 95.06 79 GLY A O 1
ATOM 621 N N . LEU A 1 80 ? 10.041 -6.435 -9.571 1.00 96.50 80 LEU A N 1
ATOM 622 C CA . LEU A 1 80 ? 8.662 -6.809 -9.911 1.00 96.50 80 LEU A CA 1
ATOM 623 C C . LEU A 1 80 ? 7.992 -7.577 -8.769 1.00 96.50 80 LEU A C 1
ATOM 625 O O . LEU A 1 80 ? 6.881 -7.231 -8.371 1.00 96.50 80 LEU A O 1
ATOM 629 N N . VAL A 1 81 ? 8.676 -8.578 -8.206 1.00 97.56 81 VAL A N 1
ATOM 630 C CA . VAL A 1 81 ? 8.175 -9.354 -7.063 1.00 97.56 81 VAL A CA 1
ATOM 631 C C . VAL A 1 81 ? 7.916 -8.434 -5.871 1.00 97.56 81 VAL A C 1
ATOM 633 O O . VAL A 1 81 ? 6.825 -8.472 -5.310 1.00 97.56 81 VAL A O 1
ATOM 636 N N . LEU A 1 82 ? 8.861 -7.557 -5.518 1.00 97.12 82 LEU A N 1
ATOM 637 C CA . LEU A 1 82 ? 8.687 -6.590 -4.429 1.00 97.12 82 LEU A CA 1
ATOM 638 C C . LEU A 1 82 ? 7.493 -5.656 -4.670 1.00 97.12 82 LEU A C 1
ATOM 640 O O . LEU A 1 82 ? 6.712 -5.406 -3.750 1.00 97.12 82 LEU A O 1
ATOM 644 N N . THR A 1 83 ? 7.332 -5.170 -5.902 1.00 97.94 83 THR A N 1
ATOM 645 C CA . THR A 1 83 ? 6.229 -4.282 -6.291 1.00 97.94 83 THR A CA 1
ATOM 646 C C . THR A 1 83 ? 4.881 -4.980 -6.107 1.00 97.94 83 THR A C 1
ATOM 648 O O . THR A 1 83 ? 3.989 -4.451 -5.440 1.00 97.94 83 THR A O 1
ATOM 651 N N . VAL A 1 84 ? 4.741 -6.189 -6.661 1.00 97.69 84 VAL A N 1
ATOM 652 C CA . VAL A 1 84 ? 3.499 -6.971 -6.612 1.00 97.69 84 VAL A CA 1
ATOM 653 C C . VAL A 1 84 ? 3.181 -7.409 -5.185 1.00 97.69 84 VAL A C 1
ATOM 655 O O . VAL A 1 84 ? 2.053 -7.219 -4.740 1.00 97.69 84 VAL A O 1
ATOM 658 N N . LEU A 1 85 ? 4.159 -7.927 -4.432 1.00 97.56 85 LEU A N 1
ATOM 659 C CA . LEU A 1 85 ? 3.951 -8.335 -3.039 1.00 97.56 85 LEU A CA 1
ATOM 660 C C . LEU A 1 85 ? 3.521 -7.156 -2.164 1.00 97.56 85 LEU A C 1
ATOM 662 O O . LEU A 1 85 ? 2.603 -7.309 -1.362 1.00 97.56 85 LEU A O 1
ATOM 666 N N . SER A 1 86 ? 4.124 -5.978 -2.341 1.00 96.50 86 SER A N 1
ATOM 667 C CA . SER A 1 86 ? 3.728 -4.776 -1.596 1.00 96.50 86 SER A CA 1
ATOM 668 C C . SER A 1 86 ? 2.284 -4.372 -1.918 1.00 96.50 86 SER A C 1
ATOM 670 O O . SER A 1 86 ? 1.495 -4.140 -1.006 1.00 96.50 86 SER A O 1
ATOM 672 N N . ALA A 1 87 ? 1.886 -4.387 -3.194 1.00 96.50 87 ALA A N 1
ATOM 673 C CA . ALA A 1 87 ? 0.504 -4.105 -3.589 1.00 96.50 87 ALA A CA 1
ATOM 674 C C . ALA A 1 87 ? -0.492 -5.150 -3.043 1.00 96.50 87 ALA A C 1
ATOM 676 O O . ALA A 1 87 ? -1.567 -4.798 -2.558 1.00 96.50 87 ALA A O 1
ATOM 677 N N . MET A 1 88 ? -0.125 -6.435 -3.058 1.00 96.62 88 MET A N 1
ATOM 678 C CA . MET A 1 88 ? -0.945 -7.507 -2.484 1.00 96.62 88 MET A CA 1
ATOM 679 C C . MET A 1 88 ? -1.097 -7.369 -0.966 1.00 96.62 88 MET A C 1
ATOM 681 O O . MET A 1 88 ? -2.188 -7.582 -0.442 1.00 96.62 88 MET A O 1
ATOM 685 N N . LEU A 1 89 ? -0.027 -6.998 -0.255 1.00 95.62 89 LEU A N 1
ATOM 686 C CA . LEU A 1 89 ? -0.075 -6.741 1.185 1.00 95.62 89 LEU A CA 1
ATOM 687 C C . LEU A 1 89 ? -0.974 -5.547 1.508 1.00 95.62 89 LEU A C 1
ATOM 689 O O . LEU A 1 89 ? -1.766 -5.641 2.440 1.00 95.62 89 LEU A O 1
ATOM 693 N N . ALA A 1 90 ? -0.908 -4.468 0.723 1.00 95.50 90 ALA A N 1
ATOM 694 C CA . ALA A 1 90 ? -1.802 -3.325 0.890 1.00 95.50 90 ALA A CA 1
ATOM 695 C C . ALA A 1 90 ? -3.278 -3.741 0.781 1.00 95.50 90 ALA A C 1
ATOM 697 O O . ALA A 1 90 ? -4.066 -3.444 1.678 1.00 95.50 90 ALA A O 1
ATOM 698 N N . ASN A 1 91 ? -3.627 -4.505 -0.260 1.00 95.50 91 ASN A N 1
ATOM 699 C CA . ASN A 1 91 ? -4.992 -4.995 -0.464 1.00 95.50 91 ASN A CA 1
ATOM 700 C C . ASN A 1 91 ? -5.448 -5.910 0.680 1.00 95.50 91 ASN A C 1
ATOM 702 O O . ASN A 1 91 ? -6.533 -5.723 1.217 1.00 95.50 91 ASN A O 1
ATOM 706 N N . LYS A 1 92 ? -4.595 -6.850 1.101 1.00 94.75 92 LYS A N 1
ATOM 707 C CA . LYS A 1 92 ? -4.914 -7.805 2.170 1.00 94.75 92 LYS A CA 1
ATOM 708 C C . LYS A 1 92 ? -5.046 -7.154 3.551 1.00 94.75 92 LYS A C 1
ATOM 710 O O . LYS A 1 92 ? -5.738 -7.678 4.412 1.00 94.75 92 LYS A O 1
ATOM 715 N N . ILE A 1 93 ? -4.337 -6.054 3.806 1.00 93.06 93 ILE A N 1
ATOM 716 C CA . ILE A 1 93 ? -4.449 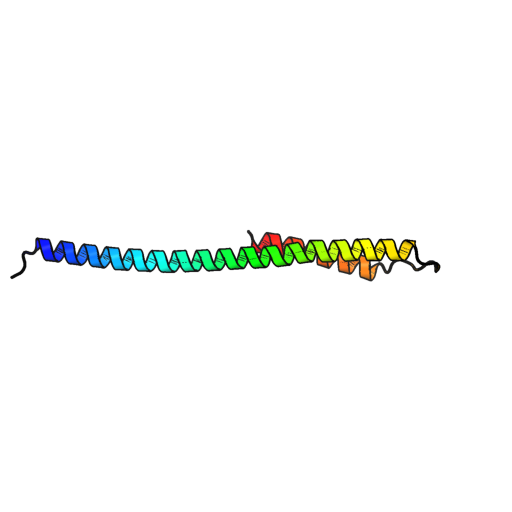-5.323 5.076 1.00 93.06 93 ILE A CA 1
ATOM 717 C C . ILE A 1 93 ? -5.745 -4.513 5.119 1.00 93.06 93 ILE A C 1
ATOM 719 O O . ILE A 1 93 ? -6.311 -4.364 6.204 1.00 93.06 93 ILE A O 1
ATOM 723 N N . LEU A 1 94 ? -6.204 -4.012 3.970 1.00 90.75 94 LEU A N 1
ATOM 724 C CA . LEU A 1 94 ? -7.423 -3.216 3.858 1.00 90.75 94 LEU A CA 1
ATOM 725 C C . LEU A 1 94 ? -8.705 -4.068 3.855 1.00 90.75 94 LEU A C 1
ATOM 727 O O . LEU A 1 94 ? -9.720 -3.612 4.373 1.00 90.75 94 LEU A O 1
ATOM 731 N N . GLU A 1 95 ? -8.644 -5.282 3.297 1.00 86.00 95 GLU A N 1
ATOM 732 C CA . GLU A 1 95 ? -9.723 -6.292 3.290 1.00 86.00 95 GLU A CA 1
ATOM 733 C C . GLU A 1 95 ? -10.076 -6.801 4.696 1.00 86.00 95 GLU A C 1
ATOM 735 O O . GLU A 1 95 ? -11.211 -6.581 5.173 1.00 86.00 95 GLU A O 1
#